Protein AF-A0AA48RFB8-F1 (afdb_monomer_lite)

Structure (mmCIF, N/CA/C/O backbone):
data_AF-A0AA48RFB8-F1
#
_entry.id   AF-A0AA48RFB8-F1
#
loop_
_atom_site.group_PDB
_atom_site.id
_atom_site.type_symbol
_atom_site.label_atom_id
_atom_site.label_alt_id
_atom_site.label_comp_id
_atom_site.label_asym_id
_atom_site.label_entity_id
_atom_site.label_seq_id
_atom_site.pdbx_PDB_ins_code
_atom_site.Cartn_x
_atom_site.Cartn_y
_atom_site.Cartn_z
_atom_site.occupancy
_atom_site.B_iso_or_equiv
_atom_site.auth_seq_id
_atom_site.auth_comp_id
_atom_site.auth_asym_id
_atom_site.auth_atom_id
_atom_site.pdbx_PDB_model_num
ATOM 1 N N . MET A 1 1 ? 27.017 0.156 -46.638 1.00 45.00 1 MET A N 1
ATOM 2 C CA . MET A 1 1 ? 26.988 0.595 -45.222 1.00 45.00 1 MET A CA 1
ATOM 3 C C . MET A 1 1 ? 25.579 0.373 -44.675 1.00 45.00 1 MET A C 1
ATOM 5 O O . MET A 1 1 ? 24.707 1.166 -44.983 1.00 45.00 1 MET A O 1
ATOM 9 N N . GLY A 1 2 ? 25.307 -0.729 -43.963 1.00 50.91 2 GLY A N 1
ATOM 10 C CA . GLY A 1 2 ? 23.927 -1.122 -43.605 1.00 50.91 2 GLY A CA 1
ATOM 11 C C . GLY A 1 2 ? 23.754 -1.789 -42.236 1.00 50.91 2 GLY A C 1
ATOM 12 O O . GLY A 1 2 ? 22.732 -2.420 -42.010 1.00 50.91 2 GLY A O 1
ATOM 13 N N . GLN A 1 3 ? 24.729 -1.675 -41.326 1.00 47.94 3 GLN A N 1
ATOM 14 C CA . GLN A 1 3 ? 24.718 -2.411 -40.047 1.00 47.94 3 GLN A CA 1
ATOM 15 C C . GLN A 1 3 ? 24.303 -1.595 -38.804 1.00 47.94 3 GLN A C 1
ATOM 17 O O . GLN A 1 3 ? 24.206 -2.157 -37.721 1.00 47.94 3 GLN A O 1
ATOM 22 N N . ASN A 1 4 ? 24.003 -0.294 -38.920 1.00 49.69 4 ASN A N 1
ATOM 23 C CA . ASN A 1 4 ? 23.779 0.568 -37.740 1.00 49.69 4 ASN A CA 1
ATOM 24 C C . ASN A 1 4 ? 22.303 0.857 -37.395 1.00 49.69 4 ASN A C 1
ATOM 26 O O . ASN A 1 4 ? 22.023 1.509 -36.392 1.00 49.69 4 ASN A O 1
ATOM 30 N N . VAL A 1 5 ? 21.339 0.392 -38.197 1.00 55.12 5 VAL A N 1
ATOM 31 C CA . VAL A 1 5 ? 19.912 0.737 -38.006 1.00 55.12 5 VAL A CA 1
ATOM 32 C C . VAL A 1 5 ? 19.170 -0.301 -37.150 1.00 55.12 5 VAL A C 1
ATOM 34 O O . VAL A 1 5 ? 18.245 0.048 -36.414 1.00 55.12 5 VAL A O 1
ATOM 37 N N . THR A 1 6 ? 19.594 -1.567 -37.185 1.00 54.53 6 THR A N 1
ATOM 38 C CA . THR A 1 6 ? 18.914 -2.674 -36.487 1.00 54.53 6 THR A CA 1
ATOM 39 C C . THR A 1 6 ? 19.047 -2.569 -34.966 1.00 54.53 6 THR A C 1
ATOM 41 O O . THR A 1 6 ? 18.052 -2.677 -34.256 1.00 54.53 6 THR A O 1
ATOM 44 N N . GLY A 1 7 ? 20.243 -2.256 -34.451 1.00 59.00 7 GLY A N 1
ATOM 45 C CA . GLY A 1 7 ? 20.474 -2.121 -33.006 1.00 59.00 7 GLY A CA 1
ATOM 46 C C . GLY A 1 7 ? 19.745 -0.932 -32.371 1.00 59.00 7 GLY A C 1
ATOM 47 O O . GLY A 1 7 ? 19.331 -1.000 -31.218 1.00 59.00 7 GLY A O 1
ATOM 48 N N . THR A 1 8 ? 19.539 0.145 -33.127 1.00 60.22 8 THR A N 1
ATOM 49 C CA . THR A 1 8 ? 18.855 1.356 -32.652 1.00 60.22 8 THR A CA 1
ATOM 50 C C . THR A 1 8 ? 17.350 1.124 -32.518 1.00 60.22 8 THR A C 1
ATOM 52 O O . THR A 1 8 ? 16.768 1.458 -31.489 1.00 60.22 8 THR A O 1
ATOM 55 N N . ARG A 1 9 ? 16.722 0.455 -33.495 1.00 61.59 9 ARG A N 1
ATOM 56 C CA . ARG A 1 9 ? 15.291 0.097 -33.455 1.00 61.59 9 ARG A CA 1
ATOM 57 C C . ARG A 1 9 ? 14.941 -0.831 -32.289 1.00 61.59 9 ARG A C 1
ATOM 59 O O . ARG A 1 9 ? 13.947 -0.594 -31.610 1.00 61.59 9 ARG A O 1
ATOM 66 N N . THR A 1 10 ? 15.781 -1.827 -32.006 1.00 70.62 10 THR A N 1
ATOM 67 C CA . THR A 1 10 ? 15.585 -2.738 -30.865 1.00 70.62 10 THR A CA 1
ATOM 68 C C . THR A 1 10 ? 15.709 -2.012 -29.522 1.00 70.62 10 THR A C 1
ATOM 70 O O . THR A 1 10 ? 14.916 -2.260 -28.616 1.00 70.62 10 THR A O 1
ATOM 73 N N . LYS A 1 11 ? 16.646 -1.061 -29.396 1.00 65.38 11 LYS A N 1
ATOM 74 C CA . LYS A 1 11 ? 16.798 -0.227 -28.189 1.00 65.38 11 LYS A CA 1
ATOM 75 C C . LYS A 1 11 ? 15.586 0.675 -27.949 1.00 65.38 11 LYS A C 1
ATOM 77 O O . LYS A 1 11 ? 15.118 0.764 -26.818 1.00 65.38 11 LYS A O 1
ATOM 82 N N . PHE A 1 12 ? 15.046 1.295 -29.001 1.00 69.94 12 PHE A N 1
ATOM 83 C CA . PHE A 1 12 ? 13.815 2.085 -28.897 1.00 69.94 12 PHE A CA 1
ATOM 84 C C . PHE A 1 12 ? 12.600 1.218 -28.554 1.00 69.94 12 PHE A C 1
ATOM 86 O O . PHE A 1 12 ? 11.818 1.598 -27.688 1.00 69.94 12 PHE A O 1
ATOM 93 N N . GLY A 1 13 ? 12.470 0.032 -29.156 1.00 70.44 13 GLY A N 1
ATOM 94 C CA . GLY A 1 13 ? 11.411 -0.920 -28.808 1.00 70.44 13 GLY A CA 1
ATOM 95 C C . GLY A 1 13 ? 11.455 -1.341 -27.335 1.00 70.44 13 GLY A C 1
ATOM 96 O O . GLY A 1 13 ? 10.425 -1.330 -26.663 1.00 70.44 13 GLY A O 1
ATOM 97 N N . LEU A 1 14 ? 12.650 -1.625 -26.806 1.00 77.06 14 LEU A N 1
ATOM 98 C CA . LEU A 1 14 ? 12.842 -1.957 -25.393 1.00 77.06 14 LEU A CA 1
ATOM 99 C C . LEU A 1 14 ? 12.525 -0.773 -24.470 1.00 77.06 14 LEU A C 1
ATOM 101 O O . LEU A 1 14 ? 11.881 -0.960 -23.443 1.00 77.06 14 LEU A O 1
ATOM 105 N N . ALA A 1 15 ? 12.930 0.443 -24.842 1.00 71.56 15 ALA A N 1
ATOM 106 C CA . ALA A 1 15 ? 12.628 1.646 -24.069 1.00 71.56 15 ALA A CA 1
ATOM 107 C C . ALA A 1 15 ? 11.115 1.936 -24.019 1.00 71.56 15 ALA A C 1
ATOM 109 O O . ALA A 1 15 ? 10.587 2.292 -22.964 1.00 71.56 15 ALA A O 1
ATOM 110 N N . ILE A 1 16 ? 10.398 1.731 -25.128 1.00 76.25 16 ILE A N 1
ATOM 111 C CA . ILE A 1 16 ? 8.936 1.883 -25.186 1.00 76.25 16 ILE A CA 1
ATOM 112 C C . ILE A 1 16 ? 8.251 0.802 -24.339 1.00 76.25 16 ILE A C 1
ATOM 114 O O . ILE A 1 16 ? 7.392 1.114 -23.521 1.00 76.25 16 ILE A O 1
ATOM 118 N N . ALA A 1 17 ? 8.667 -0.459 -24.458 1.00 70.56 17 ALA A N 1
ATOM 119 C CA . ALA A 1 17 ? 8.124 -1.535 -23.631 1.00 70.56 17 ALA A CA 1
ATOM 120 C C . ALA A 1 17 ? 8.370 -1.285 -22.130 1.00 70.56 17 ALA A C 1
ATOM 122 O O . ALA A 1 17 ? 7.445 -1.388 -21.327 1.00 70.56 17 ALA A O 1
ATOM 123 N N . ALA A 1 18 ? 9.586 -0.877 -21.753 1.00 76.06 18 ALA A N 1
ATOM 124 C CA . ALA A 1 18 ? 9.935 -0.556 -20.372 1.00 76.06 18 ALA A CA 1
ATOM 125 C C . ALA A 1 18 ? 9.118 0.627 -19.830 1.00 76.06 18 ALA A C 1
ATOM 127 O O . ALA A 1 18 ? 8.592 0.551 -18.726 1.00 76.06 18 ALA A O 1
ATOM 128 N N . SER A 1 19 ? 8.954 1.698 -20.609 1.00 66.00 19 SER A N 1
ATOM 129 C CA . SER A 1 19 ? 8.163 2.869 -20.203 1.00 66.00 19 SER A CA 1
ATOM 130 C C . SER A 1 19 ? 6.667 2.572 -20.082 1.00 66.00 19 SER A C 1
ATOM 132 O O . SER A 1 19 ? 6.029 3.088 -19.165 1.00 66.00 19 SER A O 1
ATOM 134 N N . VAL A 1 20 ? 6.108 1.696 -20.923 1.00 73.19 20 VAL A N 1
ATOM 135 C CA . VAL A 1 20 ? 4.720 1.222 -20.783 1.00 73.19 20 VAL A CA 1
ATOM 136 C C . VAL A 1 20 ? 4.555 0.366 -19.529 1.00 73.19 20 VAL A C 1
ATOM 138 O O . VAL A 1 20 ? 3.600 0.581 -18.787 1.00 73.19 20 VAL A O 1
ATOM 141 N N . VAL A 1 21 ? 5.480 -0.558 -19.253 1.00 72.50 21 VAL A N 1
ATOM 142 C CA . VAL A 1 21 ? 5.440 -1.387 -18.037 1.00 72.50 21 VAL A CA 1
ATOM 143 C C . VAL A 1 21 ? 5.567 -0.512 -16.793 1.00 72.50 21 VAL A C 1
ATOM 145 O O . VAL A 1 21 ? 4.718 -0.587 -15.910 1.00 72.50 21 VAL A O 1
ATOM 148 N N . ILE A 1 22 ? 6.555 0.382 -16.745 1.00 73.75 22 ILE A N 1
ATOM 149 C CA . ILE A 1 22 ? 6.742 1.316 -15.628 1.00 73.75 22 ILE A CA 1
ATOM 150 C C . ILE A 1 22 ? 5.494 2.193 -15.468 1.00 73.75 22 ILE A C 1
ATOM 152 O O . ILE A 1 22 ? 4.925 2.259 -14.382 1.00 73.75 22 ILE A O 1
ATOM 156 N N . GLY A 1 23 ? 4.998 2.801 -16.547 1.00 68.50 23 GLY A N 1
ATOM 157 C CA . GLY A 1 23 ? 3.788 3.624 -16.516 1.00 68.50 23 GLY A CA 1
ATOM 158 C C . GLY A 1 23 ? 2.537 2.857 -16.073 1.00 68.50 23 GLY A C 1
ATOM 159 O O . GLY A 1 23 ? 1.695 3.413 -15.369 1.00 68.50 23 GLY A O 1
ATOM 160 N N . ALA A 1 24 ? 2.414 1.579 -16.432 1.00 69.44 24 ALA A N 1
ATOM 161 C CA . ALA A 1 24 ? 1.329 0.712 -15.979 1.00 69.44 24 ALA A CA 1
ATOM 162 C C . ALA A 1 24 ? 1.452 0.366 -14.489 1.00 69.44 24 ALA A C 1
ATOM 164 O O . ALA A 1 24 ? 0.447 0.400 -13.782 1.00 69.44 24 ALA A O 1
ATOM 165 N N . PHE A 1 25 ? 2.667 0.121 -13.991 1.00 72.88 25 PHE A N 1
ATOM 166 C CA . PHE A 1 25 ? 2.926 -0.048 -12.560 1.00 72.88 25 PHE A CA 1
ATOM 167 C C . PHE A 1 25 ? 2.557 1.210 -11.775 1.00 72.88 25 PHE A C 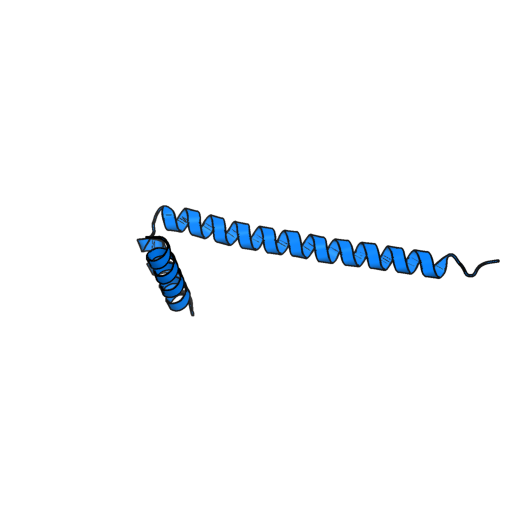1
ATOM 169 O O . PHE A 1 25 ? 1.883 1.103 -10.758 1.00 72.88 25 PHE A O 1
ATOM 176 N N . PHE A 1 26 ? 2.904 2.401 -12.267 1.00 73.56 26 PHE A N 1
ATOM 177 C CA . PHE A 1 26 ? 2.494 3.655 -11.630 1.00 73.56 26 PHE A CA 1
ATOM 178 C C . PHE A 1 26 ? 0.972 3.821 -11.599 1.00 73.56 26 PHE A C 1
ATOM 180 O O . PHE A 1 26 ? 0.439 4.240 -10.577 1.00 73.56 26 PHE A O 1
ATOM 187 N N . LYS A 1 27 ? 0.253 3.444 -12.666 1.00 74.69 27 LYS A N 1
ATOM 188 C CA . LYS A 1 27 ? -1.221 3.448 -12.664 1.00 74.69 27 LYS A CA 1
ATOM 189 C C . LYS A 1 27 ? -1.802 2.427 -11.690 1.00 74.69 27 LYS A C 1
ATOM 191 O O . LYS A 1 27 ? -2.758 2.750 -10.999 1.00 74.69 27 LYS A O 1
ATOM 196 N N . LEU A 1 28 ? -1.234 1.223 -11.618 1.00 80.50 28 LEU A N 1
ATOM 197 C CA . LEU A 1 28 ? -1.684 0.176 -10.700 1.00 80.50 28 LEU A CA 1
ATOM 198 C C . LEU A 1 28 ? -1.440 0.575 -9.241 1.00 80.50 28 LEU A C 1
ATOM 200 O O . LEU A 1 28 ? -2.336 0.447 -8.415 1.00 80.50 28 LEU A O 1
ATOM 204 N N . ILE A 1 29 ? -0.257 1.110 -8.939 1.00 78.38 29 ILE A N 1
ATOM 205 C CA . ILE A 1 29 ? 0.101 1.637 -7.619 1.00 78.38 29 ILE A CA 1
ATOM 206 C C . ILE A 1 29 ? -0.808 2.814 -7.265 1.00 78.38 29 ILE A C 1
ATOM 208 O O . ILE A 1 29 ? -1.375 2.827 -6.179 1.00 78.38 29 ILE A O 1
ATOM 212 N N . ALA A 1 30 ? -1.013 3.764 -8.181 1.00 73.56 30 ALA A N 1
ATOM 213 C CA . ALA A 1 30 ? -1.920 4.890 -7.973 1.00 73.56 30 ALA A CA 1
ATOM 214 C C . ALA A 1 30 ? -3.367 4.430 -7.749 1.00 73.56 30 ALA A C 1
ATOM 216 O O . ALA A 1 30 ? -4.042 4.965 -6.878 1.00 73.56 30 ALA A O 1
ATOM 217 N N . PHE A 1 31 ? -3.833 3.417 -8.484 1.00 81.56 31 PHE A N 1
ATOM 218 C CA . PHE A 1 31 ? -5.149 2.817 -8.282 1.00 81.56 31 PHE A CA 1
ATOM 219 C C . PHE A 1 31 ? -5.252 2.122 -6.922 1.00 81.56 31 PHE A C 1
ATOM 221 O O . PHE A 1 31 ? -6.250 2.288 -6.230 1.00 81.56 31 PHE A O 1
ATOM 228 N N . LEU A 1 32 ? -4.216 1.392 -6.504 1.00 78.50 32 LEU A N 1
ATOM 229 C CA . LEU A 1 32 ? -4.189 0.725 -5.206 1.00 78.50 32 LEU A CA 1
ATOM 230 C C . LEU A 1 32 ? -4.176 1.743 -4.058 1.00 78.50 32 LEU A C 1
ATOM 232 O O . LEU A 1 32 ? -4.942 1.606 -3.112 1.00 78.50 32 LEU A O 1
ATOM 236 N N . LEU A 1 33 ? -3.376 2.806 -4.174 1.00 74.38 33 LEU A N 1
ATOM 237 C CA . LEU A 1 33 ? -3.376 3.939 -3.245 1.00 74.38 33 LEU A CA 1
ATOM 238 C C . LEU A 1 33 ? -4.723 4.660 -3.222 1.00 74.38 33 LEU A C 1
ATOM 240 O O . LEU A 1 33 ? -5.197 5.013 -2.149 1.00 74.38 33 LEU A O 1
ATOM 244 N N . PHE A 1 34 ? -5.356 4.850 -4.380 1.00 72.44 34 PHE A N 1
ATOM 245 C CA . PHE A 1 34 ? -6.693 5.430 -4.469 1.00 72.44 34 PHE A CA 1
ATOM 246 C C . PHE A 1 34 ? -7.730 4.546 -3.773 1.00 72.44 34 PHE A C 1
ATOM 248 O O . PHE A 1 34 ? -8.563 5.053 -3.028 1.00 72.44 34 PHE A O 1
ATOM 255 N N . LEU A 1 35 ? -7.651 3.227 -3.960 1.00 78.62 35 LEU A N 1
ATOM 256 C CA . LEU A 1 35 ? -8.532 2.266 -3.307 1.00 78.62 35 LEU A CA 1
ATOM 257 C C . LEU A 1 35 ? -8.337 2.279 -1.786 1.00 78.62 35 LEU A C 1
ATOM 259 O O . LEU A 1 35 ? -9.317 2.328 -1.050 1.00 78.62 35 LEU A O 1
ATOM 263 N N . VAL A 1 36 ? -7.084 2.303 -1.321 1.00 74.94 36 VAL A N 1
ATOM 264 C CA . VAL A 1 36 ? -6.742 2.424 0.104 1.00 74.94 36 VAL A CA 1
ATOM 265 C C . VAL A 1 36 ? -7.240 3.750 0.671 1.00 74.94 36 VAL A C 1
ATOM 267 O O . VAL A 1 36 ? -7.838 3.754 1.740 1.00 74.94 36 VAL A O 1
ATOM 270 N N . ALA A 1 37 ? -7.057 4.864 -0.039 1.00 69.31 37 ALA A N 1
ATOM 271 C CA . ALA A 1 37 ? -7.539 6.175 0.387 1.00 69.31 37 ALA A CA 1
ATOM 272 C C . ALA A 1 37 ? -9.072 6.231 0.451 1.00 69.31 37 ALA A C 1
ATOM 274 O O . ALA A 1 37 ? -9.623 6.749 1.418 1.00 69.31 37 ALA A O 1
ATOM 275 N N . ALA A 1 38 ? -9.768 5.668 -0.538 1.00 71.69 38 ALA A N 1
ATOM 276 C CA . ALA A 1 38 ? -11.225 5.576 -0.543 1.00 71.69 38 ALA A CA 1
ATOM 277 C C . ALA A 1 38 ? -11.739 4.725 0.627 1.00 71.69 38 ALA A C 1
ATOM 279 O O . ALA A 1 38 ? -12.689 5.129 1.297 1.00 71.69 38 ALA A O 1
ATOM 280 N N . LEU A 1 39 ? -11.072 3.599 0.908 1.00 73.75 39 LEU A N 1
ATOM 281 C CA . LEU A 1 39 ? -11.317 2.788 2.099 1.00 73.75 39 LEU A CA 1
ATOM 282 C C . LEU A 1 39 ? -11.110 3.614 3.364 1.00 73.75 39 LEU A C 1
ATOM 284 O O . LEU A 1 39 ? -12.020 3.681 4.167 1.00 73.75 39 LEU A O 1
ATOM 288 N N . LEU A 1 40 ? -9.985 4.317 3.508 1.00 71.94 40 LEU A N 1
ATOM 289 C CA . LEU A 1 40 ? -9.687 5.137 4.687 1.00 71.94 40 LEU A CA 1
ATOM 290 C C . LEU A 1 40 ? -10.719 6.253 4.911 1.00 71.94 40 LEU A C 1
ATOM 292 O O . LEU A 1 40 ? -11.122 6.508 6.043 1.00 71.94 40 LEU A O 1
ATOM 296 N N . ILE A 1 41 ? -11.171 6.902 3.836 1.00 70.88 41 ILE A N 1
ATOM 297 C CA . ILE A 1 41 ? -12.203 7.947 3.881 1.00 70.88 41 ILE A CA 1
ATOM 298 C C . ILE A 1 41 ? -13.562 7.353 4.271 1.00 70.88 41 ILE A C 1
ATOM 300 O O . ILE A 1 41 ? -14.289 7.956 5.062 1.00 70.88 41 ILE A O 1
ATOM 304 N N . ALA A 1 42 ? -13.914 6.182 3.736 1.00 67.44 42 ALA A N 1
ATOM 305 C CA . ALA A 1 42 ? -15.128 5.466 4.117 1.00 67.44 42 ALA A CA 1
ATOM 306 C C . ALA A 1 42 ? -15.061 4.989 5.581 1.00 67.44 42 ALA A C 1
ATOM 308 O O . ALA A 1 42 ? -16.013 5.201 6.332 1.00 67.44 42 ALA A O 1
ATOM 309 N N . SER A 1 43 ? -13.910 4.466 6.018 1.00 66.12 43 SER A N 1
ATOM 310 C CA . SER A 1 43 ? -13.643 4.077 7.405 1.00 66.12 43 SER A CA 1
ATOM 311 C C . SER A 1 43 ? -13.736 5.244 8.370 1.00 66.12 43 SER A C 1
ATOM 313 O O . SER A 1 43 ? -14.290 5.097 9.451 1.00 66.12 43 SER A O 1
ATOM 315 N N . GLY A 1 44 ? -13.232 6.418 7.990 1.00 68.44 44 GLY A N 1
ATOM 316 C CA . GLY A 1 44 ? -13.334 7.619 8.819 1.00 68.44 44 GLY A CA 1
ATOM 317 C C . GLY A 1 44 ? -14.774 8.111 8.997 1.00 68.44 44 GLY A C 1
ATOM 318 O O . GLY A 1 44 ? -15.071 8.777 9.984 1.00 68.44 44 GLY A O 1
ATOM 319 N N . LYS A 1 45 ? -15.678 7.780 8.065 1.00 68.31 45 LYS A N 1
ATOM 320 C CA . LYS A 1 45 ? -17.106 8.114 8.170 1.00 68.31 45 LYS A CA 1
ATOM 321 C C . LYS A 1 45 ? -17.879 7.140 9.055 1.00 68.31 45 LYS A C 1
ATOM 323 O O . LYS A 1 45 ? -18.719 7.584 9.831 1.00 68.31 45 LYS A O 1
ATOM 328 N N . GLU A 1 46 ? -17.606 5.843 8.939 1.00 71.75 46 GLU A N 1
ATOM 329 C CA . GLU A 1 46 ? -18.279 4.789 9.709 1.00 71.75 46 GLU A CA 1
ATOM 330 C C . GLU A 1 46 ? -17.257 3.747 10.207 1.00 71.75 46 GLU A C 1
ATOM 332 O O . GLU A 1 46 ? -17.157 2.641 9.656 1.00 71.75 46 GLU A O 1
ATOM 337 N N . PRO A 1 47 ? -16.481 4.080 11.257 1.00 67.38 47 PRO A N 1
ATOM 338 C CA . PRO A 1 47 ? -15.377 3.238 11.721 1.00 67.38 47 PRO A CA 1
ATOM 339 C C . PRO A 1 47 ? -15.861 1.865 12.197 1.00 67.38 47 PRO A C 1
ATOM 341 O O . PRO A 1 47 ? -15.315 0.851 11.773 1.00 67.38 47 PRO A O 1
ATOM 344 N N . GLN A 1 48 ? -16.976 1.818 12.935 1.00 70.19 48 GLN A N 1
ATOM 345 C CA . GLN A 1 48 ? -17.569 0.567 13.429 1.00 70.19 48 GLN A CA 1
ATOM 346 C C . GLN A 1 48 ? -17.966 -0.396 12.301 1.00 70.19 48 GLN A C 1
ATOM 348 O O . GLN A 1 48 ? -17.708 -1.595 12.382 1.00 70.19 48 GLN A O 1
ATOM 353 N N . LYS A 1 49 ? -18.557 0.119 11.214 1.00 70.81 49 LYS A N 1
ATOM 354 C CA . LYS A 1 49 ? -18.944 -0.703 10.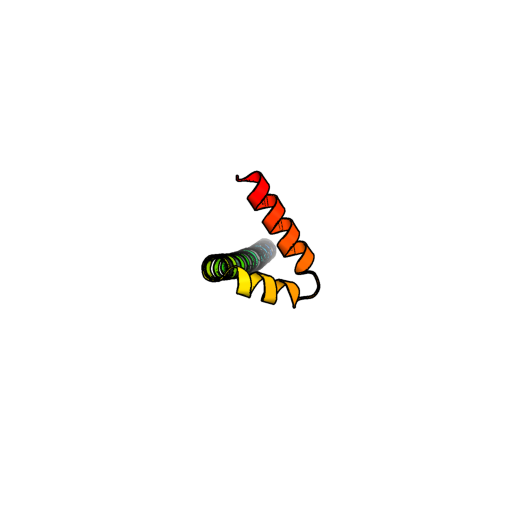054 1.00 70.81 49 LYS A CA 1
ATOM 355 C C . LYS A 1 49 ? -17.735 -1.231 9.296 1.00 70.81 49 LYS A C 1
ATOM 357 O O . LYS A 1 49 ? -17.790 -2.309 8.707 1.00 70.81 49 LYS A O 1
ATOM 362 N N . THR A 1 50 ? -16.640 -0.484 9.328 1.00 70.19 50 THR A N 1
ATOM 363 C CA . THR A 1 50 ? -15.406 -0.882 8.658 1.00 70.19 50 THR A CA 1
ATOM 364 C C . THR A 1 50 ? -14.633 -1.910 9.471 1.00 70.19 50 THR A C 1
ATOM 366 O O . THR A 1 50 ? -14.087 -2.841 8.887 1.00 70.19 50 THR A O 1
ATOM 369 N N . GLU A 1 51 ? -14.643 -1.816 10.800 1.00 70.75 51 GLU A N 1
ATOM 370 C CA . GLU A 1 51 ? -14.121 -2.867 11.678 1.00 70.75 51 GLU A CA 1
ATOM 371 C C . GLU A 1 51 ? -14.890 -4.184 11.493 1.00 70.75 51 GLU A C 1
ATOM 373 O O . GLU A 1 51 ? -14.260 -5.227 11.331 1.00 70.75 51 GLU A O 1
ATOM 378 N N . GLU A 1 52 ? -16.227 -4.145 11.403 1.00 77.62 52 GLU A N 1
ATOM 379 C CA . GLU A 1 52 ? -17.043 -5.329 11.073 1.00 77.62 52 GLU A CA 1
ATOM 380 C C . GLU A 1 52 ? -16.699 -5.904 9.684 1.00 77.62 52 GLU A C 1
ATOM 382 O O . GLU A 1 52 ? -16.561 -7.119 9.520 1.00 77.62 52 GLU A O 1
ATOM 387 N N . PHE A 1 53 ? -16.525 -5.045 8.673 1.00 75.69 53 PHE A N 1
ATOM 388 C CA . PHE A 1 53 ? -16.175 -5.469 7.315 1.00 75.69 53 PHE A CA 1
ATOM 389 C C . PHE A 1 53 ? -14.775 -6.089 7.239 1.00 75.69 53 PHE A C 1
ATOM 391 O O . PHE A 1 53 ? -14.612 -7.169 6.664 1.00 75.69 53 PHE A O 1
ATOM 398 N N . LEU A 1 54 ? -13.779 -5.440 7.849 1.00 76.81 54 LEU A N 1
ATOM 399 C CA . LEU A 1 54 ? -12.407 -5.936 7.949 1.00 76.81 54 LEU A CA 1
ATOM 400 C C . LEU A 1 54 ? -12.371 -7.254 8.726 1.00 76.81 54 LEU A C 1
ATOM 402 O O . LEU A 1 54 ? -11.726 -8.195 8.274 1.00 76.81 54 LEU A O 1
ATOM 406 N N . ALA A 1 55 ? -13.124 -7.382 9.819 1.00 75.94 55 ALA A N 1
ATOM 407 C CA . ALA A 1 55 ? -13.239 -8.637 10.559 1.00 75.94 55 ALA A CA 1
ATOM 408 C C . ALA A 1 55 ? -13.849 -9.781 9.722 1.00 75.94 55 ALA A C 1
ATOM 410 O O . ALA A 1 55 ? -13.560 -10.947 9.987 1.00 75.94 55 ALA A O 1
ATOM 411 N N . SER A 1 56 ? -14.645 -9.473 8.689 1.00 79.38 56 SER A N 1
ATOM 412 C CA . SER A 1 56 ? -15.212 -10.486 7.784 1.00 79.38 56 SER A CA 1
ATOM 413 C C . SER A 1 56 ? -14.235 -10.998 6.712 1.00 79.38 56 SER A C 1
ATOM 415 O O . SER A 1 56 ? -14.492 -12.034 6.097 1.00 79.38 56 SER A O 1
ATOM 417 N N . ILE A 1 57 ? -13.106 -10.312 6.484 1.00 81.44 57 ILE A N 1
ATOM 418 C CA . ILE A 1 57 ? -12.106 -10.705 5.482 1.00 81.44 57 ILE A CA 1
ATOM 419 C C . ILE A 1 57 ? -11.013 -11.559 6.142 1.00 81.44 57 ILE A C 1
ATOM 421 O O . ILE A 1 57 ? -10.484 -11.180 7.192 1.00 81.44 57 ILE A O 1
ATOM 425 N N . PRO A 1 58 ? -10.591 -12.684 5.528 1.00 75.38 58 PRO A N 1
ATOM 426 C CA . PRO A 1 58 ? -9.456 -13.457 6.022 1.00 75.38 58 PRO A CA 1
ATOM 427 C C . PRO A 1 58 ? -8.191 -12.588 6.098 1.00 75.38 58 PRO A C 1
ATOM 429 O O . PRO A 1 58 ? -7.679 -12.112 5.087 1.00 75.38 58 PRO A O 1
ATOM 432 N N . GLY A 1 59 ? -7.695 -12.382 7.321 1.00 74.31 59 GLY A N 1
ATOM 433 C CA . GLY A 1 59 ? -6.537 -11.530 7.618 1.00 74.31 59 GLY A CA 1
ATOM 434 C C . GLY A 1 59 ? -6.868 -10.088 8.022 1.00 74.31 59 GLY A C 1
ATOM 435 O O . GLY A 1 59 ? -5.956 -9.352 8.399 1.00 74.31 59 GLY A O 1
ATOM 436 N N . GLY A 1 60 ? -8.135 -9.670 8.010 1.00 73.81 60 GLY A N 1
ATOM 437 C CA . GLY A 1 60 ? -8.501 -8.302 8.379 1.00 73.81 60 GLY A CA 1
ATOM 438 C C . GLY A 1 60 ? -8.366 -7.983 9.872 1.00 73.81 60 GLY A C 1
ATOM 439 O O . GLY A 1 60 ? -8.088 -6.837 10.205 1.00 73.81 60 GLY A O 1
ATOM 440 N N . ASP A 1 61 ? -8.387 -8.982 10.763 1.00 78.12 61 ASP A N 1
ATOM 441 C CA . ASP A 1 61 ? -8.018 -8.813 12.186 1.00 78.12 61 ASP A CA 1
ATOM 442 C C . ASP A 1 61 ? -6.590 -8.251 12.345 1.00 78.12 61 ASP A C 1
ATOM 444 O O . ASP A 1 61 ? -6.318 -7.382 13.176 1.00 78.12 61 ASP A O 1
ATOM 448 N N . TYR A 1 62 ? -5.674 -8.676 11.465 1.00 78.38 62 TYR A N 1
ATOM 449 C CA . TYR A 1 62 ? -4.295 -8.188 11.438 1.00 78.38 62 TYR A CA 1
ATOM 450 C C . TYR A 1 62 ? -4.220 -6.725 10.990 1.00 78.38 62 TYR A C 1
ATOM 452 O O . TYR A 1 62 ? -3.426 -5.947 11.521 1.00 78.38 62 TYR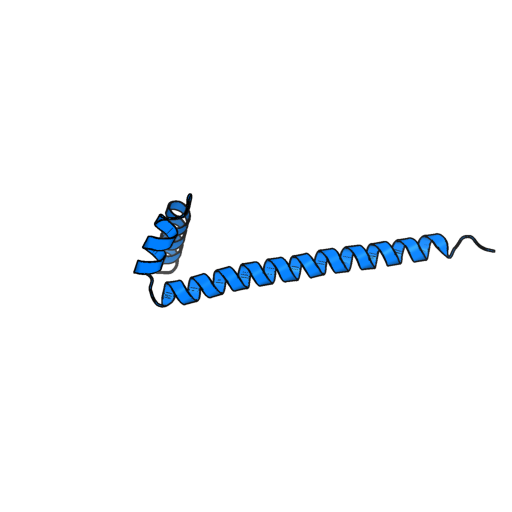 A O 1
ATOM 46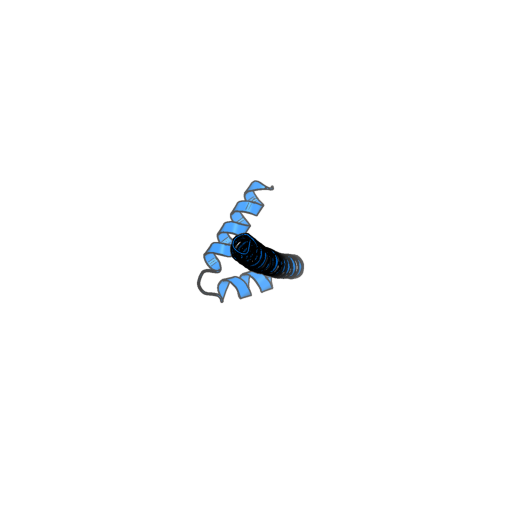0 N N . VAL A 1 63 ? -5.073 -6.343 10.034 1.00 76.06 63 VAL A N 1
ATOM 461 C CA . VAL A 1 63 ? -5.192 -4.965 9.544 1.00 76.06 63 VAL A 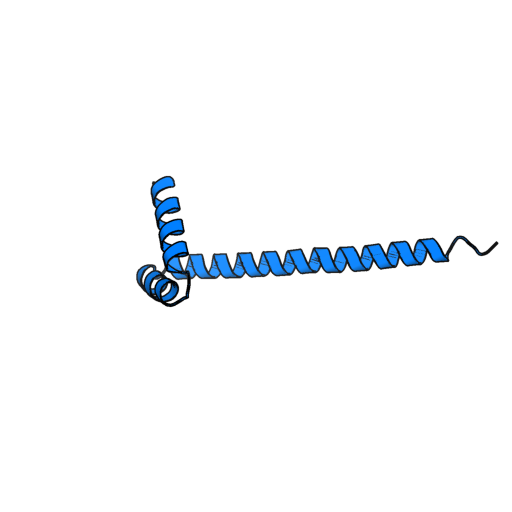CA 1
ATOM 462 C C . VAL A 1 63 ? -5.765 -4.061 10.635 1.00 76.06 63 VAL A C 1
ATOM 464 O O . VAL A 1 63 ? -5.196 -3.001 10.876 1.00 76.06 63 VAL A O 1
ATOM 467 N N . ILE A 1 64 ? -6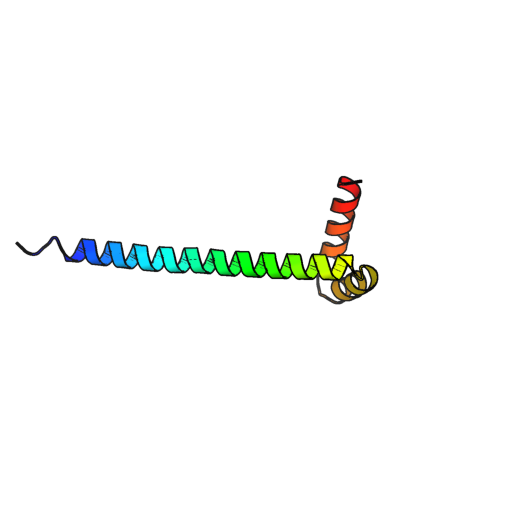.809 -4.496 11.350 1.00 76.38 64 ILE A N 1
ATOM 468 C CA . ILE A 1 64 ? -7.396 -3.751 12.479 1.00 76.38 64 ILE A CA 1
ATOM 469 C C . ILE A 1 64 ? -6.349 -3.536 13.580 1.00 76.38 64 ILE A C 1
ATOM 471 O O . ILE A 1 64 ? -6.156 -2.412 14.040 1.00 76.38 64 ILE A O 1
ATOM 475 N N . LYS A 1 65 ? -5.593 -4.579 13.950 1.00 78.19 65 LYS A N 1
ATOM 476 C CA . LYS A 1 65 ? -4.490 -4.465 14.922 1.00 78.19 65 LYS A CA 1
ATOM 477 C C . LYS A 1 65 ? -3.390 -3.509 14.481 1.00 78.19 65 LYS A C 1
ATOM 479 O O . LYS A 1 65 ? -2.865 -2.763 15.307 1.00 78.19 65 LYS A O 1
ATOM 484 N N . ALA A 1 66 ? -3.004 -3.555 13.208 1.00 80.06 66 ALA A N 1
ATOM 485 C CA . ALA A 1 66 ? -2.000 -2.648 12.667 1.00 80.06 66 ALA A CA 1
ATOM 486 C C . ALA A 1 66 ? -2.498 -1.197 12.703 1.00 80.06 66 ALA A C 1
ATOM 488 O O . ALA A 1 66 ? -1.749 -0.310 13.106 1.00 80.06 66 ALA A O 1
ATOM 489 N N . LEU A 1 67 ? -3.768 -0.973 12.359 1.00 75.12 67 LEU A N 1
ATOM 490 C CA . LEU A 1 67 ? -4.398 0.343 12.391 1.00 75.12 67 LEU A CA 1
ATOM 491 C C . LEU A 1 67 ? -4.464 0.900 13.820 1.00 75.12 67 LEU A C 1
ATOM 493 O O . LEU A 1 67 ? -4.001 2.012 14.054 1.00 75.12 67 LEU A O 1
ATOM 497 N N . ALA A 1 68 ? -4.910 0.091 14.786 1.00 76.31 68 ALA A N 1
ATOM 498 C CA . ALA A 1 68 ? -4.930 0.458 16.204 1.00 76.31 68 ALA A CA 1
ATOM 499 C C . ALA A 1 68 ? -3.527 0.774 16.753 1.00 76.31 68 ALA A C 1
ATOM 501 O O . ALA A 1 68 ? -3.356 1.651 17.597 1.00 76.31 68 ALA A O 1
ATOM 502 N N . ARG A 1 69 ? -2.495 0.076 16.262 1.00 77.81 69 ARG A N 1
ATOM 503 C CA . ARG A 1 69 ? -1.108 0.319 16.671 1.00 77.81 69 ARG A CA 1
ATOM 504 C C . ARG A 1 69 ? -0.529 1.610 16.099 1.00 77.81 69 ARG A C 1
ATOM 506 O O . ARG A 1 69 ? 0.306 2.217 16.758 1.00 77.81 69 ARG A O 1
ATOM 513 N N . ILE A 1 70 ? -0.939 2.003 14.895 1.00 77.50 70 ILE A N 1
ATOM 514 C CA . ILE A 1 70 ? -0.556 3.285 14.290 1.00 77.50 70 ILE A CA 1
ATOM 515 C C . ILE A 1 70 ? -1.273 4.430 15.008 1.00 77.50 70 ILE A C 1
ATOM 517 O O . ILE A 1 70 ? -0.626 5.415 15.346 1.00 77.50 70 ILE A O 1
ATOM 521 N N . ASP A 1 71 ? -2.568 4.275 15.289 1.00 73.50 71 ASP A N 1
ATOM 522 C CA . ASP A 1 71 ? -3.367 5.266 16.017 1.00 73.50 71 ASP A CA 1
ATOM 523 C C . ASP A 1 71 ? -2.781 5.545 17.411 1.00 73.50 71 ASP A C 1
ATOM 525 O O . ASP A 1 71 ? -2.468 6.686 17.743 1.00 73.50 71 ASP A O 1
ATOM 529 N N . GLY A 1 72 ? -2.453 4.488 18.163 1.00 75.00 72 GLY A N 1
ATOM 530 C CA . GLY A 1 72 ? -1.774 4.611 19.457 1.00 75.00 72 GLY A CA 1
ATOM 531 C C . GLY A 1 72 ? -0.328 5.128 19.399 1.00 75.00 72 GLY A C 1
ATOM 532 O O . GLY A 1 72 ? 0.253 5.379 20.448 1.00 75.00 72 GLY A O 1
ATOM 533 N N . TRP A 1 73 ? 0.275 5.254 18.211 1.00 77.81 73 TRP A N 1
ATOM 534 C CA . TRP A 1 73 ? 1.585 5.895 18.018 1.00 77.81 73 TRP A CA 1
ATOM 535 C C . TRP A 1 73 ? 1.456 7.369 17.614 1.00 77.81 73 TRP A C 1
ATOM 537 O O . TRP A 1 73 ? 2.413 8.129 17.754 1.00 77.81 73 TRP A O 1
ATOM 547 N N . LEU A 1 74 ? 0.300 7.752 17.062 1.00 69.56 74 LEU A N 1
ATOM 548 C CA . LEU A 1 74 ? -0.008 9.110 16.618 1.00 69.56 74 LEU A CA 1
ATOM 549 C C . LEU A 1 74 ? -0.651 9.964 17.728 1.00 69.56 74 LEU A C 1
ATOM 551 O O . LEU A 1 74 ? -0.632 11.191 17.619 1.00 69.56 74 LEU A O 1
ATOM 555 N N . SER A 1 75 ? -1.224 9.319 18.752 1.00 51.16 75 SER A N 1
ATOM 556 C CA . SER A 1 75 ? -1.770 9.939 19.970 1.00 51.16 75 SER A CA 1
ATOM 557 C C . SER A 1 75 ? -0.732 10.090 21.078 1.00 51.16 75 SER A C 1
ATOM 559 O O . SER A 1 75 ? -0.977 10.984 21.921 1.00 51.16 75 SER A O 1
#

pLDDT: mean 71.06, std 8.04, range [45.0, 81.56]

Foldseek 3Di:
DPDPPVVVVVVVVVVVVVCVVVVVVVVVVVVVVVVVVVLVVVCVVPVPVSLVVLVPDVCSVVVVVVVVVVVVVVD

Organism: NCBI:txid556182

Radius of gyration: 22.48 Å; chains: 1; bounding box: 46×23×65 Å

Sequence (75 aa):
MGQNVTGTRTKFGLAIAASVVIGAFFKLIAFLLFLVAALLIASGKEPQKTEEFLASIPGGDYVIKALARIDGWLS

Secondary structure (DSSP, 8-state):
--SSSHHHHHHHHHHHHHHHHHHHHHHHHHHHHHHHHHHHHHHHH-HHHHHHHHHHSTTHHHHHHHHHHHHHHH-